Protein AF-A0A1H3JEP5-F1 (afdb_monomer_lite)

Foldseek 3Di:
DDDDDDDDPPDPPDPDPDPPPPCVVVVPDDPLCPLLVLVLLLLCLLDVVLCPFPSNVVQCVDPVSVVCSVPLVQLSVVSNVPVLDDPVLNCLSRVPDDDDDPVRSVVSCVVSVRSSVCSVVSVVS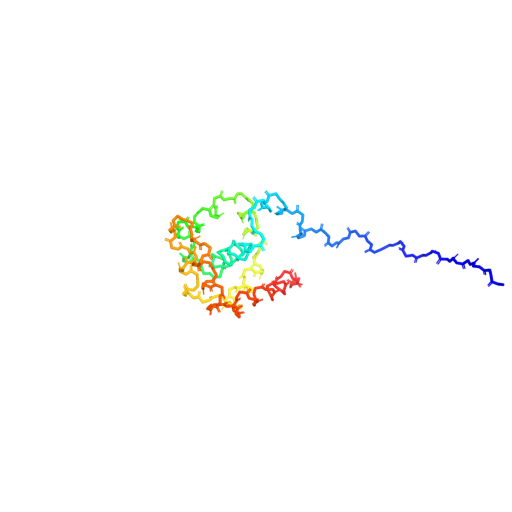VPPDD

pLDDT: mean 72.81, std 20.31, range [33.34, 94.12]

Secondary structure (DSSP, 8-state):
----------SSSSSS-SSSTTSGGG-SS-TTSHHHHHHHHHHHHH-GGGGGSHHHHHHHHSHHHHHHHHH-HHHHHHHHHH--S-HHHHHHHHS--SS--HHHHHHHHHHTHHHHHHGGGGHHHHH---

Sequence (130 aa):
MNMNIKKNFLALGQTGILLIGGLTDVAHASGGELWVGFAAMTCVVQNPANEKSPVGKNLLSMPQFQQQFATMSAARECIVRKNLLSSELCSALLQGEPKMSKVQIHELYEKHSTEIQGLQSLSDCETSKH

Structure (mmCIF, N/CA/C/O backbone):
data_AF-A0A1H3JEP5-F1
#
_entry.id   AF-A0A1H3JEP5-F1
#
loop_
_atom_site.group_PDB
_atom_site.id
_atom_site.type_symbol
_atom_site.label_atom_id
_atom_site.label_alt_id
_atom_site.label_comp_id
_atom_site.label_asym_id
_atom_site.label_entity_id
_atom_site.label_seq_id
_atom_site.pdbx_PDB_ins_code
_atom_site.Cartn_x
_atom_site.Cartn_y
_atom_site.Cartn_z
_atom_site.occupancy
_atom_site.B_iso_or_equiv
_atom_site.auth_seq_id
_atom_site.auth_comp_id
_atom_site.auth_asym_id
_atom_site.auth_atom_id
_atom_site.pdbx_PDB_model_num
ATOM 1 N N . MET A 1 1 ? 35.592 42.895 22.679 1.00 38.34 1 MET A N 1
ATOM 2 C CA . MET A 1 1 ? 35.672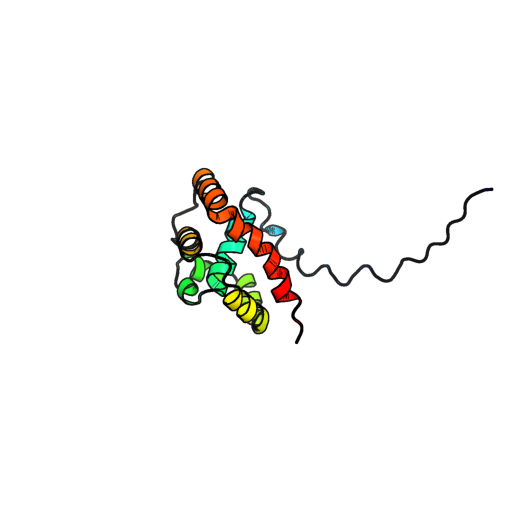 41.889 21.594 1.00 38.34 1 MET A CA 1
ATOM 3 C C . MET A 1 1 ? 34.239 41.471 21.278 1.00 38.34 1 MET A C 1
ATOM 5 O O . MET A 1 1 ? 33.698 40.653 21.996 1.00 38.34 1 MET A O 1
ATOM 9 N N . ASN A 1 2 ? 33.434 42.253 20.565 1.00 33.34 2 ASN A N 1
ATOM 10 C CA . ASN A 1 2 ? 33.341 42.512 19.120 1.00 33.34 2 ASN A CA 1
ATOM 11 C C . ASN A 1 2 ? 33.336 41.270 18.202 1.00 33.34 2 ASN A C 1
ATOM 13 O O . ASN A 1 2 ? 34.301 40.513 18.160 1.00 33.34 2 ASN A O 1
ATOM 17 N N . MET A 1 3 ? 32.209 41.122 17.498 1.00 39.84 3 MET A N 1
ATOM 18 C CA . MET A 1 3 ? 31.794 40.062 16.573 1.00 39.84 3 MET A CA 1
ATOM 19 C C . MET A 1 3 ? 32.536 40.122 15.226 1.00 39.84 3 MET A C 1
ATOM 21 O O . MET A 1 3 ? 32.839 41.211 14.747 1.00 39.84 3 MET A O 1
ATOM 25 N N . ASN A 1 4 ? 32.734 38.966 14.575 1.00 35.94 4 ASN A N 1
ATOM 26 C CA . ASN A 1 4 ? 32.811 38.785 13.107 1.00 35.94 4 ASN A CA 1
ATOM 27 C C . ASN A 1 4 ? 32.851 37.270 12.800 1.00 35.94 4 ASN A C 1
ATOM 29 O O . ASN A 1 4 ? 33.845 36.606 13.064 1.00 35.94 4 ASN A O 1
ATOM 33 N N . ILE A 1 5 ? 31.726 36.615 12.495 1.00 50.00 5 ILE A N 1
ATOM 34 C CA . ILE A 1 5 ? 31.191 36.366 11.141 1.00 50.00 5 ILE A CA 1
ATOM 35 C C . ILE A 1 5 ? 32.280 35.992 10.120 1.00 50.00 5 ILE A C 1
ATOM 37 O O . ILE A 1 5 ? 32.865 36.852 9.470 1.00 50.00 5 ILE A O 1
ATOM 41 N N . LYS A 1 6 ? 32.437 34.687 9.871 1.00 40.97 6 LYS A N 1
ATOM 42 C CA . LYS A 1 6 ? 32.800 34.175 8.545 1.00 40.97 6 LYS A CA 1
ATOM 43 C C . LYS A 1 6 ? 31.764 33.148 8.100 1.00 40.97 6 LYS A C 1
ATOM 45 O O . LYS A 1 6 ? 31.718 32.019 8.570 1.00 40.97 6 LYS A O 1
ATOM 50 N N . LYS A 1 7 ? 30.908 33.628 7.199 1.00 48.47 7 LYS A N 1
ATOM 51 C CA . LYS A 1 7 ? 30.046 32.867 6.295 1.00 48.47 7 LYS A CA 1
ATOM 52 C C . LYS A 1 7 ? 30.929 31.955 5.439 1.00 48.47 7 LYS A C 1
ATOM 54 O O . LYS A 1 7 ? 31.896 32.461 4.884 1.00 48.47 7 LYS A O 1
ATOM 59 N N . ASN A 1 8 ? 30.590 30.670 5.345 1.00 43.16 8 ASN A N 1
ATOM 60 C CA . ASN A 1 8 ? 30.963 29.769 4.242 1.00 43.16 8 ASN A CA 1
ATOM 61 C C . ASN A 1 8 ? 30.183 28.445 4.345 1.00 43.16 8 ASN A C 1
ATOM 63 O O . ASN A 1 8 ? 30.755 27.373 4.482 1.00 43.16 8 ASN A O 1
ATOM 67 N N . PHE A 1 9 ? 28.854 28.527 4.288 1.00 40.16 9 PHE A N 1
ATOM 68 C CA . PHE A 1 9 ? 27.996 27.367 4.027 1.00 40.16 9 PHE A CA 1
ATOM 69 C C . PHE A 1 9 ? 26.964 27.742 2.956 1.00 40.16 9 PHE A C 1
ATOM 71 O O . PHE A 1 9 ? 25.760 27.776 3.179 1.00 40.16 9 PHE A O 1
ATOM 78 N N . LEU A 1 10 ? 27.472 28.086 1.774 1.00 42.88 10 LEU A N 1
ATOM 79 C CA . LEU A 1 10 ? 26.735 27.999 0.518 1.00 42.88 10 LEU A CA 1
ATOM 80 C C . LEU A 1 10 ? 27.459 26.936 -0.309 1.00 42.88 10 LEU A C 1
ATOM 82 O O . LEU A 1 10 ? 28.540 27.231 -0.803 1.00 42.88 10 LEU A O 1
ATOM 86 N N . ALA A 1 11 ? 26.906 25.720 -0.375 1.00 42.31 11 ALA A N 1
ATOM 87 C CA . ALA A 1 11 ? 27.105 24.763 -1.482 1.00 42.31 11 ALA A CA 1
ATOM 88 C C . ALA A 1 11 ? 26.421 23.389 -1.275 1.00 42.31 11 ALA A C 1
ATOM 90 O O . ALA A 1 11 ? 26.822 22.430 -1.921 1.00 42.31 11 ALA A O 1
ATOM 91 N N . LEU A 1 12 ? 25.405 23.237 -0.412 1.00 40.34 12 LEU A N 1
ATOM 92 C CA . LEU A 1 12 ? 24.673 21.954 -0.306 1.00 40.34 12 LEU A CA 1
ATOM 93 C C . LEU A 1 12 ? 23.144 22.090 -0.214 1.00 40.34 12 LEU A C 1
ATOM 95 O O . LEU A 1 12 ? 22.443 21.111 0.020 1.00 40.34 12 LEU A O 1
ATOM 99 N N . GLY A 1 13 ? 22.601 23.285 -0.449 1.00 40.69 13 GLY A N 1
ATOM 100 C CA . GLY A 1 13 ? 21.172 23.445 -0.701 1.00 40.69 13 GLY A CA 1
ATOM 101 C C . GLY A 1 13 ? 20.934 23.449 -2.203 1.00 40.69 13 GLY A C 1
ATOM 102 O O . GLY A 1 13 ? 21.345 24.425 -2.817 1.00 40.69 13 GLY A O 1
ATOM 103 N N . GLN A 1 14 ? 20.327 22.383 -2.757 1.00 45.31 14 GLN A N 1
ATOM 104 C CA . GLN A 1 14 ? 19.429 22.382 -3.944 1.00 45.31 14 GLN A CA 1
ATOM 105 C C . GLN A 1 14 ? 19.307 21.047 -4.721 1.00 45.31 14 GLN A C 1
ATOM 107 O O . GLN A 1 14 ? 18.796 21.046 -5.834 1.00 45.31 14 GLN A O 1
ATOM 112 N N . THR A 1 15 ? 19.660 19.882 -4.168 1.00 39.91 15 THR A N 1
ATOM 113 C CA . THR A 1 15 ? 19.436 18.592 -4.874 1.00 39.91 15 THR A CA 1
ATOM 114 C C . THR A 1 15 ? 18.776 17.521 -4.007 1.00 39.91 15 THR A C 1
ATOM 116 O O . THR A 1 15 ? 19.221 16.381 -3.944 1.00 39.91 15 THR A O 1
ATOM 119 N N . GLY A 1 16 ? 17.671 17.881 -3.349 1.00 36.78 16 GLY A N 1
ATOM 120 C CA . GLY A 1 16 ? 16.843 16.916 -2.611 1.00 36.78 16 GLY A CA 1
ATOM 121 C C . GLY A 1 16 ? 15.359 17.272 -2.524 1.00 36.78 16 GLY A C 1
ATOM 122 O O . GLY A 1 16 ? 14.635 16.668 -1.743 1.00 36.78 16 GLY A O 1
ATOM 123 N N . ILE A 1 17 ? 14.894 18.255 -3.301 1.00 45.03 17 ILE A N 1
ATOM 124 C CA . ILE A 1 17 ? 13.481 18.649 -3.369 1.00 45.03 17 ILE A CA 1
ATOM 125 C C . ILE A 1 17 ? 12.939 18.165 -4.712 1.00 45.03 17 ILE A C 1
ATOM 127 O O . ILE A 1 17 ? 12.822 18.935 -5.656 1.00 45.03 17 ILE A O 1
ATOM 131 N N . LEU A 1 18 ? 12.675 16.868 -4.835 1.00 43.75 18 LEU A N 1
ATOM 132 C CA . LEU A 1 18 ? 11.960 16.339 -6.007 1.00 43.75 18 LEU A CA 1
ATOM 133 C C . LEU A 1 18 ? 10.883 15.306 -5.659 1.00 43.75 18 LEU A C 1
ATOM 135 O O . LEU A 1 18 ? 10.131 14.912 -6.539 1.00 43.75 18 LEU A O 1
ATOM 139 N N . LEU A 1 19 ? 10.729 14.950 -4.377 1.00 46.56 19 LEU A N 1
ATOM 140 C CA . LEU A 1 19 ? 9.705 13.998 -3.921 1.00 46.56 19 LEU A CA 1
ATOM 141 C C . LEU A 1 19 ? 8.518 14.634 -3.181 1.00 46.56 19 LEU A C 1
ATOM 143 O O . LEU A 1 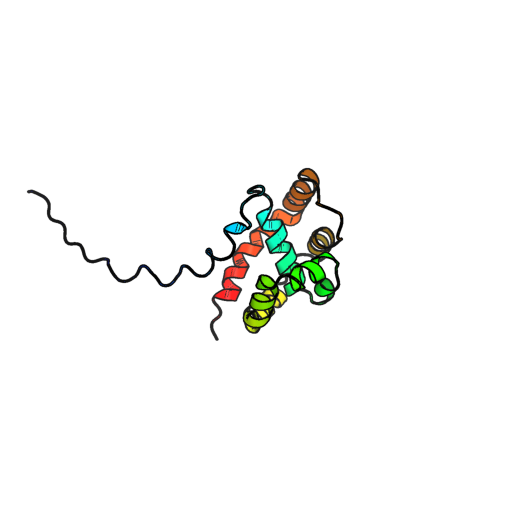19 ? 7.517 13.967 -2.958 1.00 46.56 19 LEU A O 1
ATOM 147 N N . ILE A 1 20 ? 8.577 15.928 -2.843 1.00 49.03 20 ILE A N 1
ATOM 148 C CA . ILE A 1 20 ? 7.496 16.601 -2.088 1.00 49.03 20 ILE A CA 1
ATOM 149 C C . ILE A 1 20 ? 6.6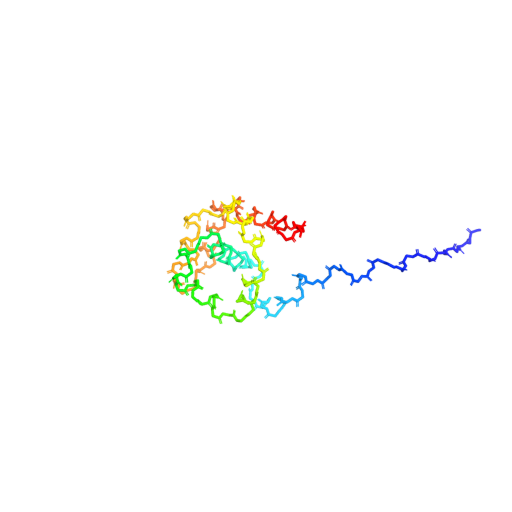88 17.574 -2.972 1.00 49.03 20 ILE A C 1
ATOM 151 O O . ILE A 1 20 ? 5.533 17.865 -2.686 1.00 49.03 20 ILE A O 1
ATOM 155 N N . GLY A 1 21 ? 7.253 18.052 -4.085 1.00 35.53 21 GLY A N 1
ATOM 156 C CA . GLY A 1 21 ? 6.669 19.149 -4.873 1.00 35.53 21 GLY A CA 1
ATOM 157 C C . GLY A 1 21 ? 5.590 18.770 -5.894 1.00 35.53 21 GLY A C 1
ATOM 158 O O . GLY A 1 21 ? 5.069 19.658 -6.555 1.00 35.53 21 GLY A O 1
ATOM 159 N N . GLY A 1 22 ? 5.269 17.483 -6.066 1.00 35.66 22 GLY A N 1
ATOM 160 C CA . GLY A 1 22 ? 4.326 17.020 -7.099 1.00 35.66 22 GLY A CA 1
ATOM 161 C C . GLY A 1 22 ? 2.909 16.706 -6.610 1.00 35.66 22 GLY A C 1
ATOM 162 O O . GLY A 1 22 ? 2.041 16.420 -7.427 1.00 35.66 22 GLY A O 1
ATOM 163 N N . LEU A 1 23 ? 2.669 16.737 -5.294 1.00 45.88 23 LEU A N 1
ATOM 164 C CA . LEU A 1 23 ? 1.385 16.360 -4.680 1.00 45.88 23 LEU A CA 1
ATOM 165 C C . LEU A 1 23 ? 0.782 17.476 -3.811 1.00 45.88 23 LEU A C 1
ATOM 167 O O . LEU A 1 23 ? -0.201 17.250 -3.107 1.00 45.88 23 LEU A O 1
ATOM 171 N N . THR A 1 24 ? 1.336 18.691 -3.848 1.00 37.34 24 THR A N 1
ATOM 172 C CA . THR A 1 24 ? 0.850 19.811 -3.024 1.00 37.34 24 THR A CA 1
ATOM 173 C C . THR A 1 24 ? -0.515 20.348 -3.457 1.00 37.34 24 THR A C 1
ATOM 175 O O . THR A 1 24 ? -1.182 20.984 -2.650 1.00 37.34 24 THR A O 1
ATOM 178 N N . ASP A 1 25 ? -0.986 20.039 -4.668 1.00 36.41 25 ASP A N 1
ATOM 179 C CA . ASP A 1 25 ? -2.319 20.452 -5.141 1.00 36.41 25 ASP A CA 1
ATOM 180 C C . ASP A 1 25 ? -3.424 19.406 -4.928 1.00 36.41 25 ASP A C 1
ATOM 182 O O . ASP A 1 25 ? -4.587 19.655 -5.237 1.00 36.41 25 ASP A O 1
ATOM 186 N N . VAL A 1 26 ? -3.107 18.266 -4.304 1.00 44.00 26 VAL A N 1
ATOM 187 C CA . VAL A 1 26 ? -4.127 17.351 -3.749 1.00 44.00 26 VAL A CA 1
ATOM 188 C C . VAL A 1 26 ? -4.274 17.548 -2.229 1.00 44.00 26 VAL A C 1
ATOM 190 O O . VAL A 1 26 ? -5.015 16.835 -1.561 1.00 44.00 26 VAL A O 1
ATOM 193 N N . ALA A 1 27 ? -3.607 18.563 -1.663 1.00 41.69 27 ALA A N 1
ATOM 194 C CA . ALA A 1 27 ? -3.563 18.842 -0.226 1.00 41.69 27 ALA A CA 1
ATOM 195 C C . ALA A 1 27 ? -4.784 19.613 0.330 1.00 41.69 27 ALA A C 1
ATOM 197 O O . ALA A 1 27 ? -4.750 20.068 1.472 1.00 41.69 27 ALA A O 1
ATOM 198 N N . HIS A 1 28 ? -5.878 19.748 -0.427 1.00 36.28 28 HIS A N 1
ATOM 199 C CA . HIS A 1 28 ? -7.066 20.515 -0.015 1.00 36.28 28 HIS A CA 1
ATOM 200 C C . HIS A 1 28 ? -8.298 19.667 0.353 1.00 36.28 28 HIS A C 1
ATOM 202 O O . HIS A 1 28 ? -9.429 20.054 0.069 1.00 36.28 28 HIS A O 1
ATOM 208 N N . ALA A 1 29 ? -8.117 18.546 1.056 1.00 35.19 29 ALA A N 1
ATOM 209 C CA . ALA A 1 29 ? -9.183 17.974 1.887 1.00 35.19 29 ALA A CA 1
ATOM 210 C C . ALA A 1 29 ? -8.595 17.097 3.009 1.00 35.19 29 ALA A C 1
ATOM 212 O O . ALA A 1 29 ? -8.077 16.023 2.750 1.00 35.19 29 ALA A O 1
ATOM 213 N N . SER A 1 30 ? -8.669 17.593 4.249 1.00 37.81 30 SER A N 1
ATOM 214 C CA . SER A 1 30 ? -8.393 16.893 5.521 1.00 37.81 30 SER A CA 1
ATOM 215 C C . SER A 1 30 ? -7.024 16.208 5.688 1.00 37.81 30 SER A C 1
ATOM 217 O O . SER A 1 30 ? -6.799 15.081 5.260 1.00 37.81 30 SER A O 1
ATOM 219 N N . GLY A 1 31 ? -6.147 16.817 6.495 1.00 37.97 31 GLY A N 1
ATOM 220 C CA . GLY A 1 31 ? -4.846 16.276 6.929 1.00 37.97 31 GLY A CA 1
ATOM 221 C C . GLY A 1 31 ? -4.862 14.978 7.762 1.00 37.97 31 GLY A C 1
ATOM 222 O O . GLY A 1 31 ? -3.906 14.723 8.482 1.00 37.97 31 GLY A O 1
ATOM 223 N N . GLY A 1 32 ? -5.914 14.160 7.676 1.00 49.25 32 GLY A N 1
ATOM 224 C CA . GLY A 1 32 ? -5.991 12.805 8.234 1.00 49.25 32 GLY A CA 1
ATOM 225 C C . GLY A 1 32 ? -6.167 11.696 7.186 1.00 49.25 32 GLY A C 1
ATOM 226 O O . GLY A 1 32 ? -6.125 10.526 7.547 1.00 49.25 32 GLY A O 1
ATOM 227 N N . GLU A 1 33 ? -6.350 12.029 5.902 1.00 68.00 33 GLU A N 1
ATOM 228 C CA . GLU A 1 33 ? -6.744 11.066 4.851 1.00 68.00 33 GLU A CA 1
ATOM 229 C C . GLU A 1 33 ? -5.633 10.796 3.816 1.00 68.00 33 GLU A C 1
ATOM 231 O O . GLU A 1 33 ? -5.790 9.956 2.934 1.00 68.00 33 GLU A O 1
ATOM 236 N N . LEU A 1 34 ? -4.471 11.452 3.936 1.00 75.19 34 LEU A N 1
ATOM 237 C CA . LEU A 1 34 ? -3.337 11.277 3.011 1.00 75.19 34 LEU A CA 1
ATOM 238 C C . LEU A 1 34 ? -2.802 9.836 2.983 1.00 75.19 34 LEU A C 1
ATOM 240 O O . LEU A 1 34 ? -2.393 9.341 1.932 1.00 75.19 34 LEU A O 1
ATOM 244 N N . TRP A 1 35 ? -2.842 9.145 4.126 1.00 85.19 35 TRP A N 1
ATOM 245 C CA . TRP A 1 35 ? -2.396 7.757 4.217 1.00 85.19 35 TRP A CA 1
ATOM 246 C C . TRP A 1 35 ? -3.293 6.805 3.414 1.00 85.19 35 TRP A C 1
ATOM 248 O O . TRP A 1 35 ? -2.790 5.807 2.914 1.00 85.19 35 TRP A O 1
ATOM 258 N N . VAL A 1 36 ? -4.585 7.121 3.237 1.00 87.62 36 VAL A N 1
ATOM 259 C CA . VAL A 1 36 ? -5.549 6.287 2.493 1.00 87.62 36 VAL A CA 1
ATOM 260 C C . VAL A 1 36 ? -5.139 6.202 1.027 1.00 87.62 36 VAL A C 1
ATOM 262 O O . VAL A 1 36 ? -5.059 5.113 0.462 1.00 87.62 36 VAL A O 1
ATOM 265 N N . GLY A 1 37 ? -4.828 7.352 0.420 1.00 85.00 37 GLY A N 1
ATOM 266 C CA . GLY A 1 37 ? -4.356 7.415 -0.962 1.00 85.00 37 GLY A CA 1
ATOM 267 C C . GLY A 1 37 ? -3.021 6.695 -1.140 1.00 85.00 37 GLY A C 1
ATOM 268 O O . GLY A 1 37 ? -2.870 5.900 -2.067 1.00 85.00 37 GLY A O 1
ATOM 269 N N . PHE A 1 38 ? -2.076 6.917 -0.221 1.00 86.50 38 PHE A N 1
ATOM 270 C CA . PHE A 1 38 ? -0.774 6.251 -0.266 1.00 86.50 38 PHE A CA 1
ATOM 271 C C . PHE A 1 38 ? -0.902 4.730 -0.117 1.00 86.50 38 PHE A C 1
ATOM 273 O O . PHE A 1 38 ? -0.384 3.990 -0.948 1.00 86.50 38 PHE A O 1
ATOM 280 N N . ALA A 1 39 ? -1.677 4.261 0.861 1.00 90.06 39 ALA A N 1
ATOM 281 C CA . ALA A 1 39 ? -1.929 2.844 1.084 1.00 90.06 39 ALA A CA 1
ATOM 282 C C . ALA A 1 39 ? -2.646 2.189 -0.107 1.00 90.06 39 ALA A C 1
ATOM 284 O O . ALA A 1 39 ? -2.256 1.104 -0.527 1.00 90.06 39 ALA A O 1
ATOM 285 N N . ALA A 1 40 ? -3.635 2.854 -0.717 1.00 89.44 40 ALA A N 1
ATOM 286 C CA . ALA A 1 40 ? -4.316 2.343 -1.907 1.00 89.44 40 ALA A CA 1
ATOM 287 C C . ALA A 1 40 ? -3.359 2.194 -3.104 1.00 89.44 40 ALA A C 1
ATOM 289 O O . ALA A 1 40 ? -3.383 1.167 -3.786 1.00 89.44 40 ALA A O 1
ATOM 290 N N . MET A 1 41 ? -2.474 3.170 -3.330 1.00 89.19 41 MET A N 1
ATOM 291 C CA . MET A 1 41 ? -1.421 3.067 -4.346 1.00 89.19 41 MET A CA 1
ATOM 292 C C . MET A 1 41 ? -0.466 1.908 -4.046 1.00 89.19 41 MET A C 1
ATOM 294 O O . MET A 1 41 ? -0.218 1.080 -4.923 1.00 89.19 41 MET A O 1
ATOM 298 N N . THR A 1 42 ? 0.016 1.788 -2.805 1.00 91.00 42 THR A N 1
ATOM 299 C CA . THR A 1 42 ? 0.872 0.672 -2.380 1.00 91.00 42 THR A CA 1
ATOM 300 C C . THR A 1 42 ? 0.180 -0.673 -2.584 1.00 91.00 42 THR A C 1
ATOM 302 O O . THR A 1 42 ? 0.806 -1.591 -3.101 1.00 91.00 42 THR A O 1
ATOM 305 N N . CYS A 1 43 ? -1.114 -0.794 -2.280 1.00 92.50 43 CYS A N 1
ATOM 306 C CA . CYS A 1 43 ? -1.892 -2.008 -2.518 1.00 92.50 43 CYS A CA 1
ATOM 307 C C . CYS A 1 43 ? -1.930 -2.411 -3.998 1.00 92.50 43 CYS A C 1
ATOM 309 O O . CYS A 1 43 ? -1.838 -3.600 -4.308 1.00 92.50 43 CYS A O 1
ATOM 311 N N . VAL A 1 44 ? -2.052 -1.447 -4.915 1.00 90.88 44 VAL A N 1
ATOM 312 C CA . VAL A 1 44 ? -2.015 -1.698 -6.366 1.00 90.88 44 VAL A CA 1
ATOM 313 C C . VAL A 1 44 ? -0.618 -2.132 -6.817 1.00 90.88 44 VAL A C 1
ATOM 315 O O . VAL A 1 44 ? -0.486 -3.073 -7.595 1.00 90.88 44 VAL A O 1
ATOM 318 N N . VAL A 1 45 ? 0.433 -1.493 -6.298 1.00 90.19 45 VAL A N 1
ATOM 319 C CA . VAL A 1 45 ? 1.830 -1.816 -6.636 1.00 90.19 45 VAL A CA 1
ATOM 320 C C . VAL A 1 45 ? 2.247 -3.189 -6.096 1.00 90.19 45 VAL A C 1
ATOM 322 O O . VAL A 1 45 ? 2.865 -3.968 -6.824 1.00 90.19 45 VAL A O 1
ATOM 325 N N . GLN A 1 46 ? 1.894 -3.487 -4.842 1.00 91.25 46 GLN A N 1
ATOM 326 C CA . GLN A 1 46 ? 2.258 -4.705 -4.115 1.00 91.25 46 GLN A CA 1
ATOM 327 C C . GLN A 1 46 ? 1.572 -5.954 -4.682 1.00 91.25 46 GLN A C 1
ATOM 329 O O . GLN A 1 46 ? 2.164 -7.031 -4.670 1.00 91.25 46 GLN A O 1
ATOM 334 N N . ASN A 1 47 ? 0.339 -5.832 -5.190 1.00 90.00 47 ASN A N 1
ATOM 335 C CA . ASN A 1 47 ? -0.404 -6.960 -5.747 1.00 90.00 47 ASN A CA 1
ATOM 336 C C . ASN A 1 47 ? -1.088 -6.594 -7.081 1.00 90.00 47 ASN A C 1
ATOM 338 O O . ASN A 1 47 ? -2.123 -5.927 -7.070 1.00 90.00 47 ASN A O 1
ATOM 342 N N . PRO A 1 48 ? -0.602 -7.110 -8.228 1.00 84.50 48 PRO A N 1
ATOM 343 C CA . PRO A 1 48 ? -1.180 -6.836 -9.548 1.00 84.50 48 PRO A CA 1
ATOM 344 C C . PRO A 1 48 ? -2.661 -7.216 -9.700 1.00 84.50 48 PRO A C 1
ATOM 346 O O . PRO A 1 48 ? -3.358 -6.677 -10.557 1.00 84.50 48 PRO A O 1
ATOM 349 N N . ALA A 1 49 ? -3.193 -8.125 -8.872 1.00 88.00 49 ALA A N 1
ATOM 350 C CA . ALA A 1 49 ? -4.623 -8.440 -8.890 1.00 88.00 49 ALA A CA 1
ATOM 351 C C . ALA A 1 49 ? -5.493 -7.212 -8.552 1.00 88.00 49 ALA A C 1
ATOM 353 O O . ALA A 1 49 ? -6.615 -7.091 -9.053 1.00 88.00 49 ALA A O 1
ATOM 354 N N . ASN A 1 50 ? -4.953 -6.274 -7.768 1.00 89.56 50 ASN A N 1
ATOM 355 C CA . ASN A 1 50 ? -5.634 -5.062 -7.324 1.00 89.56 50 ASN A CA 1
ATOM 356 C C . ASN A 1 50 ? -5.791 -4.013 -8.433 1.00 89.56 50 ASN A C 1
ATOM 358 O O . ASN A 1 50 ? -6.696 -3.182 -8.346 1.00 89.56 50 ASN A O 1
ATOM 362 N N . GLU A 1 51 ? -5.001 -4.085 -9.509 1.00 87.38 51 GLU A N 1
ATOM 363 C CA . GLU A 1 51 ? -5.129 -3.225 -10.700 1.00 87.38 51 GLU A CA 1
ATOM 364 C C . GLU A 1 51 ? -6.524 -3.345 -11.345 1.00 87.38 51 GLU A C 1
ATOM 366 O O . GLU A 1 51 ? -7.022 -2.410 -11.970 1.00 87.38 51 GLU A O 1
ATOM 371 N N . LYS A 1 52 ? -7.194 -4.492 -11.160 1.00 86.62 52 LYS A N 1
ATOM 372 C CA . LYS A 1 52 ? -8.527 -4.774 -11.716 1.00 86.62 52 LYS A CA 1
ATOM 373 C C . LYS A 1 52 ? -9.675 -4.199 -10.884 1.00 86.62 52 LYS A C 1
ATOM 375 O O . LYS A 1 52 ? -10.802 -4.153 -11.388 1.00 86.62 52 LYS A O 1
ATOM 380 N N . SER A 1 53 ? -9.413 -3.787 -9.643 1.00 85.31 53 SER A N 1
ATOM 381 C CA . SER A 1 53 ? -10.421 -3.170 -8.774 1.00 85.31 53 SER A CA 1
ATOM 382 C C . SER A 1 53 ? -10.882 -1.816 -9.337 1.00 85.31 53 SER A C 1
ATOM 384 O O . SER A 1 53 ? -10.139 -1.190 -10.098 1.00 85.31 53 SER A O 1
ATOM 386 N N . PRO A 1 54 ? -12.084 -1.323 -8.984 1.00 84.62 54 PRO A N 1
ATOM 387 C CA . PRO A 1 54 ? -12.536 0.003 -9.408 1.00 84.62 54 PRO A CA 1
ATOM 388 C C . PRO A 1 54 ? -11.546 1.114 -9.031 1.00 84.62 54 PRO A C 1
ATOM 390 O O . PRO A 1 54 ? -11.211 1.953 -9.865 1.00 84.62 54 PRO A O 1
ATOM 393 N N . VAL A 1 55 ? -11.013 1.077 -7.805 1.00 84.25 55 VAL A N 1
ATOM 394 C CA . VAL A 1 55 ? -10.013 2.047 -7.333 1.00 84.25 55 VAL A CA 1
ATOM 395 C C . VAL A 1 55 ? -8.683 1.873 -8.067 1.00 84.25 55 VAL A C 1
ATOM 397 O O . VAL A 1 55 ? -8.104 2.865 -8.498 1.00 84.25 55 VAL A O 1
ATOM 400 N N . GLY A 1 56 ? -8.228 0.637 -8.289 1.00 84.69 56 GLY A N 1
ATOM 401 C CA . GLY A 1 56 ? -7.007 0.349 -9.049 1.00 84.69 56 GLY A CA 1
ATOM 402 C C . GLY A 1 56 ? -7.068 0.860 -10.488 1.00 84.69 56 GLY A C 1
ATOM 403 O O . GLY A 1 56 ? -6.140 1.526 -10.940 1.00 84.69 56 GLY A O 1
ATOM 404 N N . LYS A 1 57 ? -8.195 0.652 -11.178 1.00 85.75 57 LYS A N 1
ATOM 405 C CA . LYS A 1 57 ? -8.440 1.211 -12.516 1.00 85.75 57 LYS A CA 1
ATOM 406 C C . LYS A 1 57 ? -8.445 2.736 -12.502 1.00 85.75 57 LYS A C 1
ATOM 408 O O . LYS A 1 57 ? -7.841 3.345 -13.379 1.00 85.75 57 LYS A O 1
ATOM 413 N N . ASN A 1 58 ? -9.091 3.348 -11.507 1.00 85.81 58 ASN A N 1
ATOM 414 C CA . ASN A 1 58 ? -9.115 4.802 -11.367 1.00 85.81 58 ASN A CA 1
ATOM 415 C C . ASN A 1 58 ? -7.706 5.361 -11.137 1.00 85.81 58 ASN A C 1
ATOM 417 O O . ASN A 1 58 ? -7.320 6.298 -11.829 1.00 85.81 58 ASN A O 1
ATOM 421 N N . LEU A 1 59 ? -6.911 4.764 -10.246 1.00 84.12 59 LEU A N 1
ATOM 422 C CA . LEU A 1 59 ? -5.519 5.160 -10.015 1.00 84.12 59 LEU A CA 1
ATOM 423 C C . LEU A 1 59 ? -4.682 5.013 -11.290 1.00 84.12 59 LEU A C 1
ATOM 425 O O . LEU A 1 59 ? -4.022 5.961 -11.699 1.00 84.12 59 LEU A O 1
ATOM 429 N N . LEU A 1 60 ? -4.779 3.877 -11.983 1.00 85.38 60 LEU A N 1
ATOM 430 C CA . LEU A 1 60 ? -4.088 3.639 -13.256 1.00 85.38 60 LEU A CA 1
ATOM 431 C C . LEU A 1 60 ? -4.588 4.512 -14.411 1.00 85.38 60 LEU A C 1
ATOM 433 O O . LEU A 1 60 ? -3.929 4.566 -15.445 1.00 85.38 60 LEU A O 1
ATOM 437 N N . SER A 1 61 ? -5.726 5.190 -14.270 1.00 85.81 61 SER A N 1
ATOM 438 C CA . SER A 1 61 ? -6.182 6.192 -15.238 1.00 85.81 61 SER A CA 1
ATOM 439 C C . SER A 1 61 ? -5.592 7.582 -14.981 1.00 85.81 61 SER A C 1
ATOM 441 O O . SER A 1 61 ? -5.639 8.435 -15.866 1.00 85.81 61 SER A O 1
ATOM 443 N N . MET A 1 62 ? -5.012 7.822 -13.796 1.00 83.81 62 MET A N 1
ATOM 444 C CA . MET A 1 62 ? -4.366 9.090 -13.459 1.00 83.81 62 MET A CA 1
ATOM 445 C C . MET A 1 62 ? -2.986 9.164 -14.134 1.00 83.81 62 MET A C 1
ATOM 447 O O . MET A 1 62 ? -2.121 8.338 -13.828 1.00 83.81 62 MET A O 1
ATOM 451 N N . PRO A 1 63 ? -2.717 10.164 -14.997 1.00 80.81 63 PRO A N 1
ATOM 452 C CA . PRO A 1 63 ? -1.452 10.247 -15.737 1.00 80.81 63 PRO A CA 1
ATOM 453 C C . PRO A 1 63 ? -0.208 10.288 -14.840 1.00 80.81 63 PRO A C 1
ATOM 455 O O . PRO A 1 63 ? 0.813 9.682 -15.151 1.00 80.81 63 PRO A O 1
ATOM 458 N N . GLN A 1 64 ? -0.313 10.963 -13.693 1.00 82.25 64 GLN A N 1
ATOM 459 C CA . GLN A 1 64 ? 0.764 11.072 -12.705 1.00 82.25 64 GLN A CA 1
ATOM 460 C C . GLN A 1 64 ? 1.128 9.702 -12.120 1.00 82.25 64 GLN A C 1
ATOM 462 O O . GLN A 1 64 ? 2.303 9.344 -12.056 1.00 82.25 64 GLN A O 1
ATOM 467 N N . PHE A 1 65 ? 0.115 8.908 -11.755 1.00 82.31 65 PHE A N 1
ATOM 468 C CA . PHE A 1 65 ? 0.326 7.565 -11.232 1.00 82.31 65 PHE A CA 1
ATOM 469 C C . PHE A 1 65 ? 0.854 6.626 -12.317 1.00 82.31 65 PHE A C 1
ATOM 471 O O . PHE A 1 65 ? 1.788 5.884 -12.047 1.00 82.31 65 PHE A O 1
ATOM 478 N N . GLN A 1 66 ? 0.350 6.697 -13.557 1.00 83.56 66 GLN A N 1
ATOM 479 C CA . GLN A 1 66 ? 0.910 5.915 -14.670 1.00 83.56 66 GLN A CA 1
ATOM 480 C C . GLN A 1 66 ? 2.395 6.191 -14.891 1.00 83.56 66 GLN A C 1
ATOM 482 O O . GLN A 1 66 ? 3.173 5.253 -15.057 1.00 83.56 66 GLN A O 1
ATOM 487 N N . GLN A 1 67 ? 2.792 7.465 -14.885 1.00 82.06 67 GLN A N 1
ATOM 488 C CA . GLN A 1 67 ? 4.185 7.843 -15.077 1.00 82.06 67 GLN A CA 1
ATOM 489 C C . GLN A 1 67 ? 5.062 7.274 -13.958 1.00 82.06 67 GLN A C 1
ATOM 491 O O . GLN A 1 67 ? 6.070 6.634 -14.246 1.00 82.06 67 GLN A O 1
ATOM 496 N N . GLN A 1 68 ? 4.648 7.432 -12.699 1.00 79.06 68 GLN A N 1
ATOM 497 C CA . GLN A 1 68 ? 5.371 6.876 -11.553 1.00 79.06 68 GLN A CA 1
ATOM 498 C C . GLN A 1 68 ? 5.420 5.344 -11.591 1.00 79.06 68 GLN A C 1
ATOM 500 O O . GLN A 1 68 ? 6.474 4.753 -11.359 1.00 79.06 68 GLN A O 1
ATOM 505 N N . PHE A 1 69 ? 4.304 4.701 -11.934 1.00 80.12 69 PHE A N 1
ATOM 506 C CA . PHE A 1 69 ? 4.171 3.250 -12.040 1.00 80.12 69 PHE A CA 1
ATOM 507 C C . PHE A 1 69 ? 5.070 2.655 -13.126 1.00 80.12 69 PHE A C 1
ATOM 509 O O . PHE A 1 69 ? 5.659 1.593 -12.930 1.00 80.12 69 PHE A O 1
ATOM 516 N N . ALA A 1 70 ? 5.242 3.361 -14.244 1.00 79.75 70 ALA A N 1
ATOM 517 C CA . ALA A 1 70 ? 6.156 2.959 -15.307 1.00 79.75 70 ALA A CA 1
ATOM 518 C C . ALA A 1 70 ? 7.634 3.115 -14.910 1.00 79.75 70 ALA A C 1
ATOM 520 O O . ALA A 1 70 ? 8.469 2.312 -15.323 1.00 79.75 70 ALA A O 1
ATOM 521 N N . THR A 1 71 ? 7.977 4.124 -14.103 1.00 78.56 71 THR A N 1
ATOM 522 C CA . THR A 1 71 ? 9.373 4.411 -13.728 1.00 78.56 71 THR A CA 1
ATOM 523 C C . THR A 1 71 ? 9.853 3.669 -12.480 1.00 78.56 71 THR A C 1
ATOM 525 O O . THR A 1 71 ? 11.052 3.620 -12.224 1.00 78.56 71 THR A O 1
ATOM 528 N N . MET A 1 72 ? 8.950 3.076 -11.695 1.00 79.31 72 MET A N 1
ATOM 529 C CA . MET A 1 72 ? 9.266 2.503 -10.382 1.00 79.31 72 MET A CA 1
ATOM 530 C C . MET A 1 72 ? 9.787 1.057 -10.406 1.00 79.31 72 MET A C 1
ATOM 532 O O . MET A 1 72 ? 9.665 0.392 -9.392 1.00 79.31 72 MET A O 1
ATOM 536 N N . SER A 1 73 ? 10.352 0.526 -11.499 1.00 76.75 73 SER A N 1
ATOM 537 C CA . SER A 1 73 ? 10.628 -0.926 -11.635 1.00 76.75 73 SER A CA 1
ATOM 538 C C . SER A 1 73 ? 11.330 -1.564 -10.419 1.00 76.75 73 SER A C 1
ATOM 540 O O . SER A 1 73 ? 10.782 -2.479 -9.808 1.00 76.75 73 SER A O 1
ATOM 542 N N . ALA A 1 74 ? 12.494 -1.049 -10.004 1.00 81.06 74 ALA A N 1
ATOM 543 C CA . ALA A 1 74 ? 13.223 -1.573 -8.841 1.00 81.06 74 ALA A CA 1
ATOM 544 C C . ALA A 1 74 ? 12.494 -1.304 -7.508 1.00 81.06 74 ALA A C 1
ATOM 546 O O . ALA A 1 74 ? 12.430 -2.166 -6.629 1.00 81.06 74 ALA A O 1
ATOM 547 N N . ALA A 1 75 ? 11.882 -0.125 -7.371 1.00 82.38 75 ALA A N 1
ATOM 548 C CA . ALA A 1 75 ? 11.096 0.229 -6.192 1.00 82.38 75 ALA A CA 1
ATOM 549 C C . ALA A 1 75 ? 9.844 -0.657 -6.049 1.00 82.38 75 ALA A C 1
ATOM 551 O O . ALA A 1 75 ? 9.496 -1.057 -4.942 1.00 82.38 75 ALA A O 1
ATOM 552 N N . ARG A 1 76 ? 9.209 -1.046 -7.159 1.00 84.50 76 ARG A N 1
ATOM 553 C CA . ARG A 1 76 ? 8.067 -1.963 -7.217 1.00 84.50 76 ARG A CA 1
ATOM 554 C C . ARG A 1 76 ? 8.463 -3.346 -6.735 1.00 84.50 76 ARG A C 1
ATOM 556 O O . ARG A 1 76 ? 7.762 -3.897 -5.896 1.00 84.50 76 ARG A O 1
ATOM 563 N N . GLU A 1 77 ? 9.582 -3.891 -7.204 1.00 86.88 77 GLU A N 1
ATOM 564 C CA . GLU A 1 77 ? 10.085 -5.178 -6.706 1.00 86.88 77 GLU A CA 1
ATOM 565 C C . GLU A 1 77 ? 10.355 -5.138 -5.197 1.00 86.88 77 GLU A C 1
ATOM 567 O O . GLU A 1 77 ? 9.999 -6.074 -4.478 1.00 86.88 77 GLU A O 1
ATOM 572 N N . CYS A 1 78 ? 10.929 -4.039 -4.699 1.00 86.81 78 CYS A N 1
ATOM 573 C CA . CYS A 1 78 ? 11.131 -3.821 -3.268 1.00 86.81 78 CYS A CA 1
ATOM 574 C C . CYS A 1 7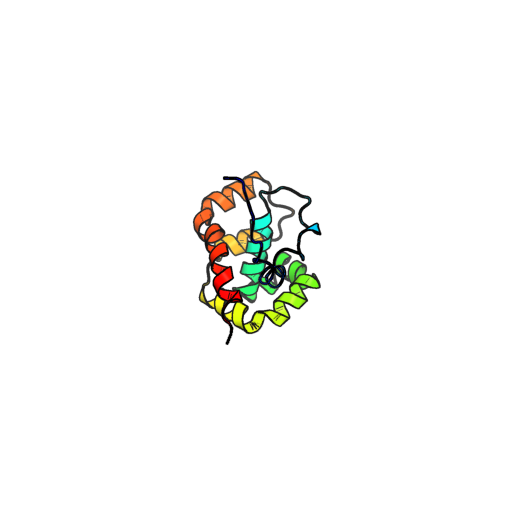8 ? 9.802 -3.765 -2.496 1.00 86.81 78 CYS A C 1
ATOM 576 O O . CYS A 1 78 ? 9.658 -4.459 -1.490 1.00 86.81 78 CYS A O 1
ATOM 578 N N . ILE A 1 79 ? 8.811 -3.010 -2.982 1.00 89.00 79 ILE A N 1
ATOM 579 C CA . ILE A 1 79 ? 7.475 -2.898 -2.374 1.00 89.00 79 ILE A CA 1
ATOM 580 C C . ILE A 1 79 ? 6.776 -4.262 -2.334 1.00 89.00 79 ILE A C 1
ATOM 582 O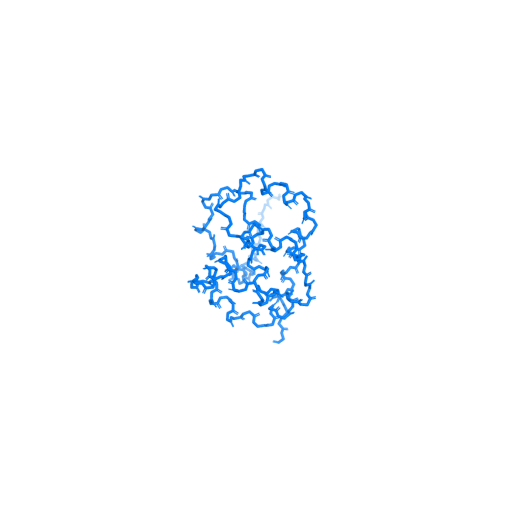 O . ILE A 1 79 ? 6.277 -4.669 -1.285 1.00 89.00 79 ILE A O 1
ATOM 586 N N . VAL A 1 80 ? 6.789 -4.996 -3.450 1.00 89.81 80 VAL A N 1
ATOM 587 C CA . VAL A 1 80 ? 6.223 -6.350 -3.549 1.00 89.81 80 VAL A CA 1
ATOM 588 C C . VAL A 1 80 ? 6.909 -7.291 -2.560 1.00 89.81 80 VAL A C 1
ATOM 590 O O . VAL A 1 80 ? 6.233 -8.049 -1.872 1.00 89.81 80 VAL A O 1
ATOM 593 N N . ARG A 1 81 ? 8.241 -7.219 -2.431 1.00 89.00 81 ARG A N 1
ATOM 594 C CA . ARG A 1 81 ? 9.001 -8.038 -1.476 1.00 89.00 81 ARG A CA 1
ATOM 595 C C . ARG A 1 81 ? 8.685 -7.688 -0.024 1.00 89.00 81 ARG A C 1
ATOM 597 O O . ARG A 1 81 ? 8.580 -8.597 0.794 1.00 89.00 81 ARG A O 1
ATOM 604 N N . LYS A 1 82 ? 8.572 -6.397 0.307 1.00 87.50 82 LYS A N 1
ATOM 605 C CA . LYS A 1 82 ? 8.259 -5.960 1.675 1.00 87.50 82 LYS A CA 1
ATOM 606 C C . LYS A 1 82 ? 6.840 -6.362 2.086 1.00 87.50 82 LYS A C 1
ATOM 608 O O . LYS A 1 82 ? 6.640 -6.634 3.262 1.00 87.50 82 LYS A O 1
ATOM 613 N N . ASN A 1 83 ? 5.899 -6.419 1.136 1.00 88.31 83 ASN A N 1
ATOM 614 C CA . ASN A 1 83 ? 4.523 -6.889 1.336 1.00 88.31 83 ASN A CA 1
ATOM 615 C C . ASN A 1 83 ? 3.886 -6.339 2.631 1.00 88.31 83 ASN A C 1
ATOM 617 O O . ASN A 1 83 ? 3.390 -7.097 3.463 1.00 88.31 83 ASN A O 1
ATOM 621 N N . LEU A 1 84 ? 3.989 -5.020 2.826 1.00 88.06 84 LEU A N 1
ATOM 622 C CA . LEU A 1 84 ? 3.705 -4.361 4.105 1.00 88.06 84 LEU A CA 1
ATOM 623 C C . LEU A 1 84 ? 2.219 -4.322 4.447 1.00 88.06 84 LEU A C 1
ATOM 625 O O . LEU A 1 84 ? 1.870 -4.348 5.623 1.00 88.06 84 LEU A O 1
ATOM 629 N N . LEU A 1 85 ? 1.363 -4.207 3.431 1.00 92.94 85 LEU A N 1
ATOM 630 C CA . LEU A 1 85 ? -0.072 -4.063 3.634 1.00 92.94 85 LEU A CA 1
ATOM 631 C C . LEU A 1 85 ? -0.763 -5.415 3.503 1.00 92.94 85 LEU A C 1
ATOM 633 O O . LEU A 1 85 ? -0.561 -6.147 2.531 1.00 92.94 85 LEU A O 1
ATOM 637 N N . SER A 1 86 ? -1.606 -5.740 4.470 1.00 92.81 86 SER A N 1
ATOM 638 C CA . SER A 1 86 ? -2.431 -6.938 4.460 1.00 92.81 86 SER A CA 1
ATOM 639 C C . SER A 1 86 ? -3.457 -6.902 3.328 1.00 92.81 86 SER A C 1
ATOM 641 O O . SER A 1 86 ? -3.934 -5.851 2.888 1.00 92.81 86 SER A O 1
ATOM 643 N N . SER A 1 87 ? -3.846 -8.090 2.863 1.00 90.06 87 SER A N 1
ATOM 644 C CA . SER A 1 87 ? -4.928 -8.233 1.887 1.00 90.06 87 SER A CA 1
ATOM 645 C C . SER A 1 87 ? -6.258 -7.699 2.417 1.00 90.06 87 SER A C 1
ATOM 647 O O . SER A 1 87 ? -7.067 -7.218 1.626 1.00 90.06 87 SER A O 1
ATOM 649 N N . GLU A 1 88 ? -6.478 -7.754 3.733 1.00 90.94 88 GLU A N 1
ATOM 650 C CA . GLU A 1 88 ? -7.661 -7.205 4.392 1.00 90.94 88 GLU A CA 1
ATOM 651 C C . GLU A 1 88 ? -7.715 -5.682 4.252 1.00 90.94 88 GLU A C 1
ATOM 653 O O . GLU A 1 88 ? -8.694 -5.162 3.711 1.00 90.94 88 GLU A O 1
ATOM 658 N N . LEU A 1 89 ? -6.642 -4.980 4.637 1.00 91.06 89 LEU A N 1
ATOM 659 C CA . LEU A 1 89 ? -6.547 -3.530 4.482 1.00 91.06 89 LEU A CA 1
ATOM 660 C C . LEU A 1 89 ? -6.705 -3.129 3.011 1.00 91.06 89 LEU A C 1
ATOM 662 O O . LEU A 1 89 ? -7.512 -2.261 2.683 1.00 91.06 89 LEU A O 1
ATOM 666 N N . CYS A 1 90 ? -5.999 -3.803 2.101 1.00 91.88 90 CYS A N 1
ATOM 667 C CA . CYS A 1 90 ? -6.120 -3.523 0.674 1.00 91.88 90 CYS A CA 1
ATOM 668 C C . CYS A 1 90 ? -7.530 -3.773 0.134 1.00 91.88 90 CYS A C 1
ATOM 670 O O . CYS A 1 90 ? -8.008 -3.004 -0.694 1.00 91.88 90 CYS A O 1
ATOM 672 N N . SER A 1 91 ? -8.223 -4.807 0.608 1.00 89.75 91 SER A N 1
ATOM 673 C CA . SER A 1 91 ? -9.607 -5.062 0.206 1.00 89.75 91 SER A CA 1
ATOM 674 C C . SER A 1 91 ? -10.529 -3.948 0.690 1.00 89.75 91 SER A C 1
ATOM 676 O O . SER A 1 91 ? -11.298 -3.424 -0.109 1.00 89.75 91 SER A O 1
ATOM 678 N N . ALA A 1 92 ? -10.405 -3.529 1.951 1.00 88.94 92 ALA A N 1
ATOM 679 C CA . ALA A 1 92 ? -11.202 -2.440 2.513 1.00 88.94 92 ALA A CA 1
ATOM 680 C C . ALA A 1 92 ? -10.992 -1.116 1.754 1.00 88.94 92 ALA A C 1
ATOM 682 O O . ALA A 1 92 ? -11.953 -0.421 1.435 1.00 88.94 92 ALA A O 1
ATOM 683 N N . LEU A 1 93 ? -9.745 -0.798 1.391 1.00 87.88 93 LEU A N 1
ATOM 684 C CA . LEU A 1 93 ? -9.405 0.422 0.652 1.00 87.88 93 LEU A CA 1
ATOM 685 C C . LEU A 1 93 ? -9.864 0.400 -0.814 1.00 87.88 93 LEU A C 1
ATOM 687 O O . LEU A 1 93 ? -10.177 1.448 -1.381 1.00 87.88 93 LEU A O 1
ATOM 691 N N . LEU A 1 94 ? -9.878 -0.774 -1.449 1.00 86.75 94 LEU A N 1
ATOM 692 C CA . LEU A 1 94 ? -10.110 -0.914 -2.890 1.00 86.75 94 LEU A CA 1
ATOM 693 C C . LEU A 1 94 ? -11.528 -1.378 -3.257 1.00 86.75 94 LEU A C 1
ATOM 695 O O . LEU A 1 94 ? -11.866 -1.386 -4.444 1.00 86.75 94 LEU A O 1
ATOM 699 N N . GLN A 1 95 ? -12.368 -1.733 -2.276 1.00 79.50 95 GLN A N 1
ATOM 700 C CA . GLN A 1 95 ? -13.729 -2.254 -2.485 1.00 79.50 95 GLN A CA 1
ATOM 701 C C . GLN A 1 95 ? -14.726 -1.254 -3.099 1.00 79.50 95 GLN A C 1
ATOM 703 O O . GLN A 1 95 ? -15.851 -1.630 -3.408 1.00 79.50 95 GLN A O 1
ATOM 708 N N . GLY A 1 96 ? -14.310 -0.023 -3.406 1.00 59.78 96 GLY A N 1
ATOM 709 C CA . GLY A 1 96 ? -15.042 0.856 -4.322 1.00 59.78 96 GLY A CA 1
ATOM 710 C C . GLY A 1 96 ? -16.337 1.452 -3.766 1.00 59.78 96 GLY A C 1
ATOM 711 O O . GLY A 1 96 ? -17.071 2.078 -4.531 1.00 59.78 96 GLY A O 1
ATOM 712 N N . GLU A 1 97 ? -16.616 1.306 -2.466 1.00 57.44 97 GLU A N 1
ATOM 713 C CA . GLU A 1 97 ? -17.713 2.039 -1.836 1.00 57.44 97 GLU A CA 1
ATOM 714 C C . GLU A 1 97 ? -17.450 3.557 -1.884 1.00 57.44 97 GLU A C 1
ATOM 716 O O . GLU A 1 97 ? -16.308 4.013 -1.728 1.00 57.44 97 GLU A O 1
ATOM 721 N N . PRO A 1 98 ? -18.491 4.369 -2.137 1.00 54.47 98 PRO A N 1
ATOM 722 C CA . PRO A 1 98 ? -18.342 5.800 -2.335 1.00 54.47 98 PRO A CA 1
ATOM 723 C C . PRO A 1 98 ? -17.959 6.465 -1.012 1.00 54.47 98 PRO A C 1
ATOM 725 O O . PRO A 1 98 ? -18.810 6.686 -0.163 1.00 54.47 98 PRO A O 1
ATOM 728 N N . LYS A 1 99 ? -16.673 6.815 -0.883 1.00 65.75 99 LYS A N 1
ATOM 729 C CA . LYS A 1 99 ? -16.076 7.562 0.238 1.00 65.75 99 LYS A CA 1
ATOM 730 C C . LYS A 1 99 ? -16.400 6.945 1.603 1.00 65.75 99 LYS A C 1
ATOM 732 O O . LYS A 1 99 ? -17.403 7.287 2.224 1.00 65.75 99 LYS A O 1
ATOM 737 N N . MET A 1 100 ? -15.488 6.104 2.099 1.00 79.38 100 MET A N 1
ATOM 738 C CA . MET A 1 100 ? -15.490 5.697 3.507 1.00 79.38 100 MET A CA 1
ATOM 739 C C . MET A 1 100 ? -15.719 6.918 4.404 1.00 79.38 100 MET A C 1
ATOM 741 O O . MET A 1 100 ? -15.097 7.969 4.223 1.00 79.38 100 MET A O 1
ATOM 745 N N . SER A 1 101 ? -16.629 6.788 5.364 1.00 83.75 101 SER A N 1
ATOM 746 C CA . SER A 1 101 ? -16.840 7.827 6.365 1.00 83.75 101 SER A CA 1
ATOM 747 C C . SER A 1 101 ? -15.570 8.030 7.194 1.00 83.75 101 SER A C 1
ATOM 749 O O . SER A 1 101 ? -14.759 7.119 7.354 1.00 83.75 101 SER A O 1
ATOM 751 N N . LYS A 1 102 ? -15.413 9.213 7.798 1.00 82.50 102 LYS A N 1
ATOM 752 C CA . LYS A 1 102 ? -14.275 9.489 8.694 1.00 82.50 102 LYS A CA 1
ATOM 753 C C . LYS A 1 102 ? -14.159 8.477 9.837 1.00 82.50 102 LYS A C 1
ATOM 755 O O . LYS A 1 102 ? -13.049 8.170 10.254 1.00 82.50 102 LYS A O 1
ATOM 760 N N . VAL A 1 103 ? -15.291 7.955 10.316 1.00 85.62 103 VAL A N 1
ATOM 761 C CA . VAL A 1 103 ? -15.334 6.917 11.356 1.00 85.62 103 VAL A CA 1
ATOM 762 C C . VAL A 1 103 ? -14.741 5.615 10.827 1.00 85.62 103 VAL A C 1
ATOM 764 O O . VAL A 1 103 ? -13.823 5.091 11.441 1.00 85.62 103 VAL A O 1
ATOM 767 N N . GLN A 1 104 ? -15.163 5.161 9.644 1.00 85.88 104 GLN A N 1
ATOM 768 C CA . GLN A 1 104 ? -14.603 3.961 9.011 1.00 85.88 104 GLN A CA 1
ATOM 769 C C . GLN A 1 104 ? -13.107 4.108 8.711 1.00 85.88 104 GLN A C 1
ATOM 771 O O . GLN A 1 104 ? -12.342 3.175 8.930 1.00 85.88 104 GLN A O 1
ATOM 776 N N . ILE A 1 105 ? -12.670 5.285 8.249 1.00 85.56 105 ILE A N 1
ATOM 777 C CA . ILE A 1 105 ? -11.247 5.576 8.019 1.00 85.56 105 ILE A CA 1
ATOM 778 C C . ILE A 1 105 ? -10.470 5.493 9.336 1.00 85.56 105 ILE A C 1
ATOM 780 O O . ILE A 1 105 ? -9.392 4.907 9.373 1.00 85.56 105 ILE A O 1
ATOM 784 N N . HIS A 1 106 ? -11.007 6.058 10.417 1.00 87.06 106 HIS A N 1
ATOM 785 C CA . HIS A 1 106 ? -10.362 6.017 11.724 1.00 87.06 106 HIS A CA 1
ATOM 786 C C . HIS A 1 106 ? -10.295 4.592 12.288 1.00 87.06 106 HIS A C 1
ATOM 788 O O . HIS A 1 106 ? -9.229 4.167 12.712 1.00 87.06 106 HIS A O 1
ATOM 794 N N . GLU A 1 107 ? -11.383 3.825 12.221 1.00 89.75 107 GLU A N 1
ATOM 795 C CA . GLU A 1 107 ? -11.415 2.421 12.653 1.00 89.75 107 GLU A CA 1
ATOM 796 C C . GLU A 1 107 ? -10.424 1.557 11.866 1.00 89.75 107 GLU A C 1
ATOM 798 O O . GLU A 1 107 ? -9.704 0.740 12.445 1.00 89.75 107 GLU A O 1
ATOM 803 N N . LEU A 1 108 ? -10.340 1.767 10.549 1.00 89.56 108 LEU A N 1
ATOM 804 C CA . LEU A 1 108 ? -9.394 1.065 9.690 1.00 89.56 108 LEU A CA 1
ATOM 805 C C . LEU A 1 108 ? -7.944 1.452 10.015 1.00 89.56 108 LEU A C 1
ATOM 807 O O . LEU A 1 108 ? -7.072 0.582 10.033 1.00 89.56 108 LEU A O 1
ATOM 811 N N . TYR A 1 109 ? -7.695 2.731 10.319 1.00 89.56 109 TYR A N 1
ATOM 812 C CA . TYR A 1 109 ? -6.387 3.198 10.775 1.00 89.56 109 TYR A CA 1
ATOM 813 C C . TYR A 1 109 ? -5.995 2.564 12.107 1.00 89.56 109 TYR A C 1
ATOM 815 O O . TYR A 1 109 ? -4.902 2.025 12.205 1.00 89.56 109 TYR A O 1
ATOM 823 N N . GLU A 1 110 ? -6.866 2.584 13.117 1.00 92.12 110 GLU A N 1
ATOM 824 C CA . GLU A 1 110 ? -6.571 1.998 14.431 1.00 92.12 110 GLU A CA 1
ATOM 825 C C . GLU A 1 110 ? -6.250 0.503 14.305 1.00 92.12 110 GLU A C 1
ATOM 827 O O . GLU A 1 110 ? -5.246 0.029 14.845 1.00 92.12 110 GLU A O 1
ATOM 832 N N . LYS A 1 111 ? -7.045 -0.224 13.509 1.00 94.12 111 LYS A N 1
ATOM 833 C CA . LYS A 1 111 ? -6.876 -1.662 13.279 1.00 94.12 111 LYS A CA 1
ATOM 834 C C . LYS A 1 111 ? -5.566 -2.014 12.567 1.00 94.12 111 LYS A C 1
ATOM 836 O O . LYS A 1 111 ? -4.939 -3.006 12.927 1.00 94.12 111 LYS A O 1
ATOM 841 N N . HIS A 1 112 ? -5.156 -1.217 11.581 1.00 93.19 112 HIS A N 1
ATOM 842 C CA . HIS A 1 112 ? -3.976 -1.483 10.748 1.00 93.19 112 HIS A CA 1
ATOM 843 C C . HIS A 1 112 ? -2.849 -0.459 10.958 1.00 93.19 112 HIS A C 1
ATOM 845 O O . HIS A 1 112 ? -2.007 -0.253 10.082 1.00 93.19 112 HIS A O 1
ATOM 851 N N . SER A 1 113 ? -2.810 0.188 12.123 1.00 89.50 113 SER A N 1
ATOM 852 C CA . SER A 1 113 ? -1.919 1.323 12.397 1.00 89.50 113 SER A CA 1
ATOM 853 C C . SER A 1 113 ? -0.446 0.971 12.203 1.00 89.50 113 SER A C 1
ATOM 855 O O . SER A 1 113 ? 0.301 1.757 11.628 1.00 89.50 113 SER A O 1
ATOM 857 N N . THR A 1 114 ? -0.030 -0.233 12.601 1.00 91.31 114 THR A N 1
ATOM 858 C CA . THR A 1 114 ? 1.341 -0.724 12.397 1.00 91.31 114 THR A CA 1
ATOM 859 C C . THR A 1 114 ? 1.694 -0.875 10.915 1.00 91.31 114 THR A C 1
ATOM 861 O O . THR A 1 114 ? 2.772 -0.455 10.500 1.00 91.31 114 THR A O 1
ATOM 864 N N . GLU A 1 115 ? 0.789 -1.423 10.100 1.00 90.38 115 GLU A N 1
ATOM 865 C CA . GLU A 1 115 ? 0.992 -1.576 8.651 1.00 90.38 115 GLU A CA 1
ATOM 866 C C . GLU A 1 115 ? 1.082 -0.203 7.969 1.00 90.38 115 GLU A C 1
ATOM 868 O O . GLU A 1 115 ? 1.989 0.054 7.175 1.00 90.38 115 GLU A O 1
ATOM 873 N N . ILE A 1 116 ? 0.182 0.712 8.343 1.00 89.56 116 ILE A N 1
ATOM 874 C CA . ILE A 1 116 ? 0.108 2.072 7.799 1.00 89.56 116 ILE A CA 1
ATOM 875 C C . ILE A 1 116 ? 1.332 2.897 8.206 1.00 89.56 116 ILE A C 1
ATOM 877 O O . ILE A 1 116 ? 1.887 3.615 7.379 1.00 89.56 116 ILE A O 1
ATOM 881 N N . GLN A 1 117 ? 1.806 2.788 9.447 1.00 88.50 117 GLN A N 1
ATOM 882 C CA . GLN A 1 117 ? 3.053 3.432 9.877 1.00 88.50 117 GLN A CA 1
ATOM 883 C C . GLN A 1 117 ? 4.269 2.834 9.159 1.00 88.50 117 GLN A C 1
ATOM 885 O O . GLN A 1 117 ? 5.189 3.564 8.783 1.00 88.50 117 GLN A O 1
ATOM 890 N N . GLY A 1 118 ? 4.245 1.525 8.889 1.00 85.88 118 GLY A N 1
ATOM 891 C CA . GLY A 1 118 ? 5.274 0.814 8.132 1.00 85.88 118 GLY A CA 1
ATOM 892 C C . GLY A 1 118 ? 5.485 1.352 6.715 1.00 85.88 118 GLY A C 1
ATOM 893 O O . GLY A 1 118 ? 6.587 1.216 6.177 1.00 85.88 118 GLY A O 1
ATOM 894 N N . LEU A 1 119 ? 4.496 2.039 6.133 1.00 85.69 119 LEU A N 1
ATOM 895 C CA . LEU A 1 119 ? 4.605 2.697 4.828 1.00 85.69 119 LEU A CA 1
ATOM 896 C C . LEU A 1 119 ? 5.746 3.722 4.756 1.00 85.69 119 LEU A C 1
ATOM 898 O O . LEU A 1 119 ? 6.307 3.925 3.682 1.00 85.69 119 LEU A O 1
ATOM 902 N N . GLN A 1 120 ? 6.160 4.313 5.882 1.00 82.31 120 GLN A N 1
ATOM 903 C CA . GLN A 1 120 ? 7.326 5.206 5.928 1.00 82.31 120 GLN A CA 1
ATOM 904 C C . GLN A 1 120 ? 8.629 4.490 5.531 1.00 82.31 120 GLN A C 1
ATOM 906 O O . GLN A 1 120 ? 9.516 5.099 4.931 1.00 82.31 120 GLN A O 1
ATOM 911 N N . SER A 1 121 ? 8.721 3.180 5.784 1.00 83.06 121 SER A N 1
ATOM 912 C CA . SER A 1 121 ? 9.867 2.348 5.392 1.00 83.06 121 SER A CA 1
ATOM 913 C C . SER A 1 121 ? 9.943 2.074 3.884 1.00 83.06 121 SER A C 1
ATOM 915 O O . SER A 1 121 ? 10.899 1.456 3.417 1.00 83.06 121 SER A O 1
ATOM 917 N N . LEU A 1 122 ? 8.952 2.502 3.092 1.00 81.88 122 LEU A N 1
ATOM 918 C CA . LEU A 1 122 ? 9.028 2.414 1.631 1.00 81.88 122 LEU A CA 1
ATOM 919 C C . LEU A 1 122 ? 9.989 3.442 1.026 1.00 81.88 122 LEU A C 1
ATOM 921 O O . LEU A 1 122 ? 10.431 3.249 -0.101 1.00 81.88 122 LEU A O 1
ATOM 925 N N . SER A 1 123 ? 10.383 4.472 1.778 1.00 78.00 123 SER A N 1
ATOM 926 C CA . SER A 1 123 ? 11.475 5.376 1.383 1.00 78.00 123 SER A CA 1
ATOM 927 C C . SER A 1 123 ? 12.800 4.630 1.134 1.00 78.00 123 SER A C 1
ATOM 929 O O . SER A 1 123 ? 13.576 5.004 0.252 1.00 78.00 123 SER A O 1
ATOM 931 N N . ASP A 1 124 ? 13.021 3.495 1.805 1.00 81.19 124 ASP A N 1
ATOM 932 C CA . ASP A 1 124 ? 14.151 2.593 1.537 1.00 81.19 124 ASP A CA 1
ATOM 933 C C . ASP A 1 124 ? 14.116 2.011 0.108 1.00 81.19 124 ASP A C 1
ATOM 935 O O . ASP A 1 124 ? 15.153 1.704 -0.484 1.00 81.19 124 ASP A O 1
ATOM 939 N N . CYS A 1 125 ? 12.918 1.853 -0.466 1.00 79.38 125 CYS A N 1
ATOM 940 C CA . CYS A 1 125 ? 12.735 1.317 -1.814 1.00 79.38 125 CYS A CA 1
ATOM 941 C C . CYS A 1 125 ? 13.059 2.346 -2.910 1.00 79.38 125 CYS A C 1
ATOM 943 O O . CYS A 1 125 ? 13.346 1.946 -4.035 1.00 79.38 125 CYS A O 1
ATOM 945 N N . GLU A 1 126 ? 13.061 3.648 -2.601 1.00 67.75 126 GLU A N 1
ATOM 946 C CA . GLU A 1 126 ? 13.447 4.713 -3.543 1.00 67.75 126 GLU A CA 1
ATOM 947 C C . GLU A 1 126 ? 14.961 4.966 -3.570 1.00 67.75 126 GLU A C 1
ATOM 949 O O . GLU A 1 126 ? 15.512 5.404 -4.580 1.00 67.75 126 GLU A O 1
ATOM 954 N N . THR A 1 127 ? 15.657 4.682 -2.466 1.00 57.62 127 THR A N 1
ATOM 955 C CA . THR A 1 127 ? 17.101 4.936 -2.318 1.00 57.62 127 THR A CA 1
ATOM 956 C C . THR A 1 127 ? 17.985 3.792 -2.807 1.00 57.62 127 THR A C 1
ATOM 958 O O . THR A 1 127 ? 19.202 3.967 -2.915 1.00 57.62 127 THR A O 1
ATOM 961 N N . SER A 1 128 ? 17.393 2.648 -3.162 1.00 49.12 128 SER A N 1
ATOM 962 C CA . SER A 1 128 ? 18.099 1.504 -3.743 1.00 49.12 128 SER A CA 1
ATOM 963 C C . SER A 1 128 ? 18.507 1.796 -5.194 1.00 49.12 128 SER A C 1
ATOM 965 O O . SER A 1 128 ? 17.926 1.282 -6.146 1.00 49.12 128 SER A O 1
ATOM 967 N N . LYS A 1 129 ? 19.515 2.660 -5.364 1.00 44.47 129 LYS A N 1
ATOM 968 C CA . LYS A 1 129 ? 20.282 2.777 -6.605 1.00 44.47 129 LYS A CA 1
ATOM 969 C C . LYS A 1 129 ? 21.042 1.466 -6.812 1.00 44.47 129 LYS A C 1
ATOM 971 O O . LYS A 1 129 ? 21.975 1.187 -6.060 1.00 44.47 129 LYS A O 1
ATOM 976 N N . HIS A 1 130 ? 20.652 0.698 -7.822 1.00 40.28 130 HIS A N 1
ATOM 977 C CA . HIS A 1 130 ? 21.584 -0.179 -8.524 1.00 40.28 130 HIS A CA 1
ATOM 978 C C . HIS A 1 130 ? 22.125 0.553 -9.748 1.00 40.28 130 HIS A C 1
ATOM 980 O O . HIS A 1 130 ? 21.318 1.238 -10.418 1.00 40.28 130 HIS A O 1
#

Radius of gyration: 18.9 Å; chains: 1; bounding box: 54×51×37 Å